Protein AF-A0A6M2DBB7-F1 (afdb_monomer_lite)

Organism: Rhipicephalus microplus (NCBI:txid6941)

Secondary structure (DSSP, 8-state):
-HHHHHHHHHHHHHHHHHHHHHHHHHHHHHHHHHHHTTTS---------TTHHHHHHHHHHHHT-HHHHHHHHHHHHHHHHS-SEEEEEETTEEEEEETTEEEETTEEEE-SHHHHHHHHHIIIIIHHHHHHHHHHHHHHHHHHHHHHT-----

InterPro domains:
  IPR056230 TMEM62, C-terminal domain [PF24394] (12-142)

Sequence (154 aa):
MRILLQGGIRALRILFILIVLACVLPLCWIKAVQTSSWLGPPDLSPSRCLGCGCLTRCLHLLVSVDVLFWPLVALPLYLAIGPWFVGEMVEGHLGACFVWGIVVYGTFLPGGLSYFYGMVFIAMCYVPLVCCLGCTLWRRRQALRAGTANPAVS

pLDDT: mean 77.28, std 13.12, range [41.28, 92.0]

Radius of gyration: 21.12 Å; chains: 1; bounding box: 47×33×69 Å

Structure (mmCIF, N/CA/C/O backbone):
data_AF-A0A6M2DBB7-F1
#
_entry.id   AF-A0A6M2DBB7-F1
#
loop_
_atom_site.group_PDB
_atom_site.id
_atom_site.type_symbol
_atom_site.label_atom_id
_atom_site.label_alt_id
_atom_site.label_comp_id
_atom_site.label_asym_id
_atom_site.label_entity_id
_atom_site.label_seq_id
_atom_site.pdbx_PDB_ins_code
_atom_site.Cartn_x
_atom_site.Cartn_y
_atom_site.Cartn_z
_atom_site.occupancy
_atom_site.B_iso_or_equiv
_atom_site.auth_seq_id
_atom_site.auth_comp_id
_atom_site.auth_asym_id
_atom_site.auth_atom_id
_atom_site.pdbx_PDB_model_num
ATOM 1 N N . MET A 1 1 ? -2.822 11.038 31.986 1.00 58.28 1 MET A N 1
ATOM 2 C CA . MET A 1 1 ? -2.622 9.736 31.301 1.00 58.28 1 MET A CA 1
ATOM 3 C C . MET A 1 1 ? -3.379 9.607 29.967 1.00 58.28 1 MET A C 1
ATOM 5 O O . MET A 1 1 ? -2.751 9.242 28.984 1.00 58.28 1 MET A O 1
ATOM 9 N N . ARG A 1 2 ? -4.674 9.972 29.864 1.00 60.78 2 ARG A N 1
ATOM 10 C CA . ARG A 1 2 ? -5.463 9.871 28.603 1.00 60.78 2 ARG A CA 1
ATOM 11 C C . ARG A 1 2 ? -4.911 10.694 27.419 1.00 60.78 2 ARG A C 1
ATOM 13 O O . ARG A 1 2 ? -4.988 10.244 26.284 1.00 60.78 2 ARG A O 1
ATOM 20 N N . ILE A 1 3 ? -4.302 11.851 27.688 1.00 62.28 3 ILE A N 1
ATOM 21 C CA . ILE A 1 3 ? -3.762 12.765 26.661 1.00 62.28 3 ILE A CA 1
ATOM 22 C C . ILE A 1 3 ? -2.523 12.169 25.965 1.00 62.28 3 ILE A C 1
ATOM 24 O O . ILE A 1 3 ? -2.378 12.290 24.752 1.00 62.28 3 ILE A O 1
ATOM 28 N N . LEU A 1 4 ? -1.671 11.450 26.710 1.00 67.19 4 LEU A N 1
ATOM 29 C CA . LEU A 1 4 ? -0.479 10.795 26.158 1.00 67.19 4 LEU A CA 1
ATOM 30 C C . LEU A 1 4 ? -0.861 9.640 25.218 1.00 67.19 4 LEU A C 1
ATOM 32 O O . LEU A 1 4 ? -0.303 9.500 24.133 1.00 67.19 4 LEU A O 1
ATOM 36 N N . LEU A 1 5 ? -1.868 8.852 25.614 1.00 70.38 5 LEU A N 1
ATOM 37 C CA . LEU A 1 5 ? -2.361 7.721 24.827 1.00 70.38 5 LEU A CA 1
ATOM 38 C C . LEU A 1 5 ? -3.031 8.191 23.526 1.00 70.38 5 LEU A C 1
ATOM 40 O O . LEU A 1 5 ? -2.782 7.642 22.454 1.00 70.38 5 LEU A O 1
ATOM 44 N N . GLN A 1 6 ? -3.842 9.251 23.604 1.00 73.44 6 GLN A N 1
ATOM 45 C CA . GLN A 1 6 ? -4.486 9.849 22.432 1.00 73.44 6 GLN A CA 1
ATOM 46 C C . GLN A 1 6 ? -3.472 10.487 21.472 1.00 73.44 6 GLN A C 1
ATOM 48 O O . GLN A 1 6 ? -3.654 10.393 20.258 1.00 73.44 6 GLN A O 1
ATOM 53 N N . GLY A 1 7 ? -2.398 11.092 21.989 1.00 79.81 7 GLY A N 1
ATOM 54 C CA . GLY A 1 7 ? -1.292 11.601 21.173 1.00 79.81 7 GLY A CA 1
ATOM 55 C C . GLY A 1 7 ? -0.559 10.489 20.417 1.00 79.81 7 GLY A C 1
ATOM 56 O O . GLY A 1 7 ? -0.364 10.598 19.207 1.00 79.81 7 GLY A O 1
ATOM 57 N N . GLY A 1 8 ? -0.236 9.385 21.099 1.00 82.81 8 GLY A N 1
ATOM 58 C CA . GLY A 1 8 ? 0.445 8.238 20.488 1.00 82.81 8 GLY A CA 1
ATOM 59 C C . GLY A 1 8 ? -0.357 7.592 19.355 1.00 82.81 8 GLY A C 1
ATOM 60 O O . GLY A 1 8 ? 0.176 7.351 18.274 1.00 82.81 8 GLY A O 1
ATOM 61 N N . ILE A 1 9 ? -1.663 7.387 19.550 1.00 83.00 9 ILE A N 1
ATOM 62 C CA . ILE A 1 9 ? -2.537 6.805 18.515 1.00 83.00 9 ILE A CA 1
ATOM 63 C C . ILE A 1 9 ? -2.627 7.721 17.285 1.00 83.00 9 ILE A C 1
ATOM 65 O O . ILE A 1 9 ? -2.595 7.240 16.151 1.00 83.00 9 ILE A O 1
ATOM 69 N N . ARG A 1 10 ? -2.700 9.045 17.485 1.00 84.75 10 ARG A N 1
ATOM 70 C CA . ARG A 1 10 ? -2.684 10.016 16.377 1.00 84.75 10 ARG A CA 1
ATOM 71 C C . ARG A 1 10 ? -1.373 9.953 15.597 1.00 84.75 10 ARG A C 1
ATOM 73 O O . ARG A 1 10 ? -1.415 9.937 14.370 1.00 84.75 10 ARG A O 1
ATOM 80 N N . ALA A 1 11 ? -0.239 9.875 16.291 1.00 86.75 11 ALA A N 1
ATOM 81 C CA . ALA A 1 11 ? 1.069 9.759 15.656 1.00 86.75 11 ALA A CA 1
ATOM 82 C C . ALA A 1 11 ? 1.188 8.470 14.826 1.00 86.75 11 ALA A C 1
ATOM 84 O O . ALA A 1 11 ? 1.579 8.538 13.663 1.00 86.75 11 ALA A O 1
ATOM 85 N N . LEU A 1 12 ? 0.773 7.320 15.373 1.00 87.25 12 LEU A N 1
ATOM 86 C CA . LEU A 1 12 ? 0.768 6.037 14.655 1.00 87.25 12 LEU A CA 1
ATOM 87 C C . LEU A 1 12 ? -0.115 6.077 13.404 1.00 87.25 12 LEU A C 1
ATOM 89 O O . LEU A 1 12 ? 0.295 5.605 12.346 1.00 87.25 12 LEU A O 1
ATOM 93 N N . ARG A 1 13 ? -1.302 6.684 13.504 1.00 87.94 13 ARG A N 1
ATOM 94 C CA . ARG A 1 13 ? -2.206 6.859 12.362 1.00 87.94 13 ARG A CA 1
ATOM 95 C C . ARG A 1 13 ? -1.569 7.702 11.260 1.00 87.94 13 ARG A C 1
ATOM 97 O O . ARG A 1 13 ? -1.617 7.313 10.097 1.00 87.94 13 ARG A O 1
ATOM 104 N N . ILE A 1 14 ? -0.991 8.849 11.619 1.00 89.62 14 ILE A N 1
ATOM 105 C CA . ILE A 1 14 ? -0.325 9.736 10.656 1.00 89.62 14 ILE A CA 1
ATOM 106 C C . ILE A 1 14 ? 0.850 9.002 10.009 1.00 89.62 14 ILE A C 1
ATOM 108 O O . ILE A 1 14 ? 0.961 9.002 8.789 1.00 89.62 14 ILE A O 1
ATOM 112 N N . LEU A 1 15 ? 1.679 8.324 10.804 1.00 90.50 15 LEU A N 1
ATOM 113 C CA . LEU A 1 15 ? 2.823 7.565 10.309 1.00 90.50 15 LEU A CA 1
ATOM 114 C C . LEU A 1 15 ? 2.397 6.462 9.333 1.00 90.50 15 LEU A C 1
ATOM 116 O O . LEU A 1 15 ? 2.977 6.346 8.259 1.00 90.50 15 LEU A O 1
ATOM 120 N N . PHE A 1 16 ? 1.352 5.701 9.659 1.00 89.44 16 PHE A N 1
ATOM 121 C CA . PHE A 1 16 ? 0.814 4.673 8.771 1.00 89.44 16 PHE A CA 1
ATOM 122 C C . PHE A 1 16 ? 0.322 5.261 7.440 1.00 89.44 16 PHE A C 1
ATOM 124 O O . PHE A 1 16 ? 0.674 4.750 6.378 1.00 89.44 16 PHE A O 1
ATOM 131 N N . ILE A 1 17 ? -0.430 6.368 7.479 1.00 90.19 17 ILE A N 1
ATOM 132 C CA . ILE A 1 17 ? -0.895 7.057 6.264 1.00 90.19 17 ILE A CA 1
ATOM 133 C C . ILE A 1 17 ? 0.296 7.552 5.438 1.00 90.19 17 ILE A C 1
ATOM 135 O O . ILE A 1 17 ? 0.318 7.353 4.226 1.00 90.19 17 ILE A O 1
ATOM 139 N N . LEU A 1 18 ? 1.300 8.155 6.078 1.00 92.00 18 LEU A N 1
ATOM 140 C CA . LEU A 1 18 ? 2.511 8.613 5.400 1.00 92.00 18 LEU A CA 1
ATOM 141 C C . LEU A 1 18 ? 3.271 7.456 4.750 1.00 92.00 18 LEU A C 1
ATOM 143 O O . LEU A 1 18 ? 3.729 7.615 3.626 1.00 92.00 18 LEU A O 1
ATOM 147 N N . ILE A 1 19 ? 3.367 6.294 5.403 1.00 90.62 19 ILE A N 1
ATOM 148 C CA . ILE A 1 19 ? 3.995 5.095 4.828 1.00 90.62 19 ILE A CA 1
ATOM 149 C C . ILE A 1 19 ? 3.208 4.609 3.606 1.00 90.62 19 ILE A C 1
ATOM 151 O O . ILE A 1 19 ? 3.804 4.367 2.558 1.00 90.62 19 ILE A O 1
ATOM 155 N N . VAL A 1 20 ? 1.880 4.499 3.706 1.00 90.44 20 VAL A N 1
ATOM 156 C CA . VAL A 1 20 ? 1.023 4.084 2.581 1.00 90.44 20 VAL A CA 1
ATOM 157 C C . VAL A 1 20 ? 1.162 5.056 1.407 1.00 90.44 20 VAL A C 1
ATOM 159 O O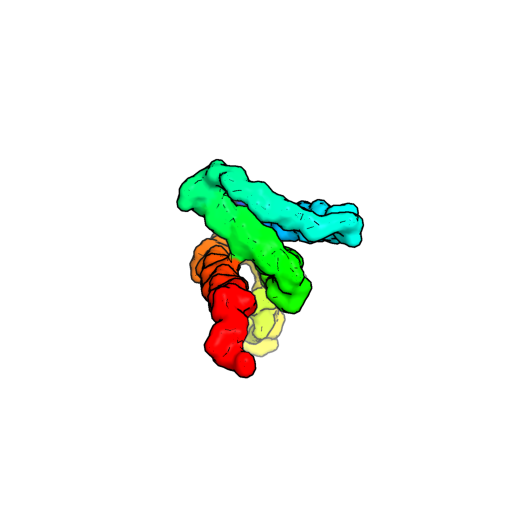 . VAL A 1 20 ? 1.380 4.622 0.276 1.00 90.44 20 VAL A O 1
ATOM 162 N N . LEU A 1 21 ? 1.117 6.365 1.665 1.00 91.12 21 LEU A N 1
ATOM 163 C CA . LEU A 1 21 ? 1.309 7.391 0.639 1.00 91.12 21 LEU A CA 1
ATOM 164 C C . LEU A 1 21 ? 2.717 7.343 0.044 1.00 91.12 21 LEU A C 1
ATOM 166 O O . LEU A 1 21 ? 2.855 7.377 -1.174 1.00 91.12 21 LEU A O 1
ATOM 170 N N . ALA A 1 22 ? 3.755 7.202 0.866 1.00 89.38 22 ALA A N 1
ATOM 171 C CA . ALA A 1 22 ? 5.129 7.049 0.400 1.00 89.38 22 ALA A CA 1
ATOM 172 C C . ALA A 1 22 ? 5.330 5.774 -0.435 1.00 89.38 22 ALA A C 1
ATOM 174 O O . ALA A 1 22 ? 6.214 5.757 -1.284 1.00 89.38 22 ALA A O 1
ATOM 175 N N . CYS A 1 23 ? 4.515 4.730 -0.248 1.00 85.94 23 CYS A N 1
ATOM 176 C CA . CYS A 1 23 ? 4.521 3.557 -1.122 1.00 85.94 23 CYS A CA 1
ATOM 177 C C . CYS A 1 23 ? 3.772 3.820 -2.435 1.00 85.94 23 CYS A C 1
ATOM 179 O O . CYS A 1 23 ? 4.276 3.486 -3.500 1.00 85.94 23 CYS A O 1
ATOM 181 N N . VAL A 1 24 ? 2.579 4.416 -2.380 1.00 88.31 24 VAL A N 1
ATOM 182 C CA . VAL A 1 24 ? 1.686 4.544 -3.545 1.00 88.31 24 VAL A CA 1
ATOM 183 C C . VAL A 1 24 ? 2.072 5.714 -4.457 1.00 88.31 24 VAL A C 1
ATOM 185 O O . VAL A 1 24 ? 2.136 5.547 -5.674 1.00 88.31 24 VAL A O 1
ATOM 188 N N . LEU A 1 25 ? 2.371 6.889 -3.894 1.00 88.62 25 LEU A N 1
ATOM 189 C CA . LEU A 1 25 ? 2.681 8.107 -4.651 1.00 88.62 25 LEU A CA 1
ATOM 190 C C . LEU A 1 25 ? 3.839 7.952 -5.645 1.00 88.62 25 LEU A C 1
ATOM 192 O O . LEU A 1 25 ? 3.639 8.337 -6.796 1.00 88.62 25 LEU A O 1
ATOM 196 N N . PRO A 1 26 ? 5.019 7.396 -5.295 1.00 83.75 26 PRO A N 1
ATOM 197 C CA . PRO A 1 26 ? 6.096 7.250 -6.272 1.00 83.75 26 PRO A CA 1
ATOM 198 C C . PRO A 1 26 ? 5.721 6.280 -7.395 1.00 83.75 26 PRO A C 1
ATOM 200 O O . PRO A 1 26 ? 6.076 6.524 -8.546 1.00 83.75 26 PRO A O 1
ATOM 203 N N . LEU A 1 27 ? 4.960 5.220 -7.098 1.00 83.69 27 LEU A N 1
ATOM 204 C CA . LEU A 1 27 ? 4.462 4.293 -8.114 1.00 83.69 27 LEU A CA 1
ATOM 205 C C . LEU A 1 27 ? 3.493 4.983 -9.081 1.00 83.69 27 LEU A C 1
ATOM 207 O O . LEU A 1 27 ? 3.644 4.861 -10.298 1.00 83.69 27 LEU A O 1
ATOM 211 N N . CYS A 1 28 ? 2.524 5.732 -8.553 1.00 84.69 28 CYS A N 1
ATOM 212 C CA . CYS A 1 28 ? 1.568 6.490 -9.356 1.00 8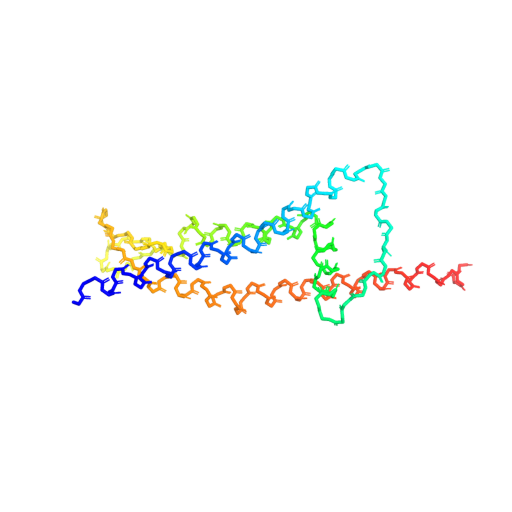4.69 28 CYS A CA 1
ATOM 213 C C . CYS A 1 28 ? 2.248 7.601 -10.162 1.00 84.69 28 CYS A C 1
ATOM 215 O O . CYS A 1 28 ? 1.924 7.776 -11.334 1.00 84.69 28 CYS A O 1
ATOM 217 N N . TRP A 1 29 ? 3.209 8.315 -9.568 1.00 84.81 29 TRP A N 1
ATOM 218 C CA . TRP A 1 29 ? 3.966 9.374 -10.234 1.00 84.81 29 TRP A CA 1
ATOM 219 C C . TRP A 1 29 ? 4.757 8.831 -11.423 1.00 84.81 29 TRP A C 1
ATOM 221 O O . TRP A 1 29 ? 4.621 9.340 -12.532 1.00 84.81 29 TRP A O 1
ATOM 231 N N . ILE A 1 30 ? 5.525 7.753 -11.225 1.00 79.81 30 ILE A N 1
ATOM 232 C CA . ILE A 1 30 ? 6.290 7.119 -12.309 1.00 79.81 30 ILE A CA 1
ATOM 233 C C . ILE A 1 30 ? 5.342 6.628 -13.408 1.00 79.81 30 ILE A C 1
ATOM 235 O O . ILE A 1 30 ? 5.626 6.837 -14.585 1.00 79.81 30 ILE A O 1
ATOM 239 N N . LYS A 1 31 ? 4.191 6.041 -13.054 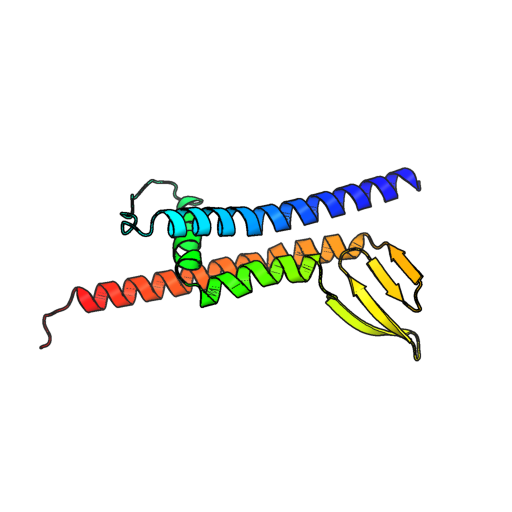1.00 82.38 31 LYS A N 1
ATOM 240 C CA . LYS A 1 31 ? 3.206 5.591 -14.048 1.00 82.38 31 LYS A CA 1
ATOM 241 C C . LYS A 1 31 ? 2.584 6.747 -14.824 1.00 82.38 31 LYS A C 1
ATOM 243 O O . LYS A 1 31 ? 2.391 6.620 -16.031 1.00 82.38 31 LYS A O 1
ATOM 248 N N . ALA A 1 32 ? 2.286 7.859 -14.156 1.00 81.62 32 ALA A N 1
ATOM 249 C CA . ALA A 1 32 ? 1.762 9.061 -14.792 1.00 81.62 32 ALA A CA 1
ATOM 250 C C . ALA A 1 32 ? 2.784 9.659 -15.769 1.00 81.62 32 ALA A C 1
ATOM 252 O O . ALA A 1 32 ? 2.423 9.956 -16.903 1.00 81.62 32 ALA A O 1
ATOM 253 N N . VAL A 1 33 ? 4.059 9.745 -15.369 1.00 78.69 33 VAL A N 1
ATOM 254 C CA . VAL A 1 33 ? 5.160 10.206 -16.235 1.00 78.69 33 VAL A CA 1
ATOM 255 C C . VAL A 1 33 ? 5.401 9.246 -17.405 1.00 78.69 33 VAL A C 1
ATOM 257 O O . VAL A 1 33 ? 5.612 9.680 -18.532 1.00 78.69 33 VAL A O 1
ATOM 260 N N . GLN A 1 34 ? 5.336 7.933 -17.181 1.00 72.06 34 GLN A N 1
ATOM 261 C CA . GLN A 1 34 ? 5.481 6.947 -18.254 1.00 72.06 34 GLN A CA 1
ATOM 262 C C . GLN A 1 34 ? 4.288 6.984 -19.221 1.00 72.06 34 GLN A C 1
ATOM 264 O O . GLN A 1 34 ? 4.476 6.867 -20.428 1.00 72.06 34 GLN A O 1
ATOM 269 N N . THR A 1 35 ? 3.075 7.183 -18.696 1.00 72.69 35 THR A N 1
ATOM 270 C CA . THR A 1 35 ? 1.844 7.365 -19.480 1.00 72.69 35 THR A CA 1
ATOM 271 C C . THR A 1 35 ? 1.905 8.638 -20.319 1.00 72.69 35 THR A C 1
ATOM 273 O O . THR A 1 35 ? 1.549 8.604 -21.490 1.00 72.69 35 THR A O 1
ATOM 276 N N . SER A 1 36 ? 2.392 9.752 -19.768 1.00 68.31 36 SER A N 1
ATOM 277 C CA . SER A 1 36 ? 2.549 11.000 -20.525 1.00 68.31 36 SER A CA 1
ATOM 278 C C . SER A 1 36 ? 3.704 10.942 -21.531 1.00 68.31 36 SER A C 1
ATOM 280 O O . SER A 1 36 ? 3.640 11.594 -22.569 1.00 68.31 36 SER A O 1
ATOM 282 N N . SER A 1 37 ? 4.720 10.113 -21.277 1.00 63.41 37 SER A N 1
ATOM 283 C CA . SER A 1 37 ? 5.837 9.856 -22.194 1.00 63.41 37 SER A CA 1
ATOM 284 C C . SER A 1 37 ? 5.525 8.826 -23.294 1.00 63.41 37 SER A C 1
ATOM 286 O O . SER A 1 37 ? 6.441 8.398 -23.995 1.00 63.41 37 SER A O 1
ATOM 288 N N . TRP A 1 38 ? 4.261 8.445 -23.515 1.00 51.12 38 TRP A N 1
ATOM 289 C CA . TRP A 1 38 ? 3.834 7.522 -24.584 1.00 51.12 38 TRP A CA 1
ATOM 290 C C . TRP A 1 38 ? 4.132 7.971 -26.035 1.00 51.12 38 TRP A C 1
ATOM 292 O O . TRP A 1 38 ? 3.730 7.281 -26.969 1.00 51.12 38 TRP A O 1
ATOM 302 N N . LEU A 1 39 ? 4.874 9.067 -26.254 1.00 49.81 39 LEU A N 1
ATOM 303 C CA . LEU A 1 39 ? 5.483 9.403 -27.552 1.00 49.81 39 LEU A CA 1
ATOM 304 C C . LEU A 1 39 ? 6.959 8.991 -27.707 1.00 49.81 39 LEU A C 1
ATOM 306 O O . LEU A 1 39 ? 7.545 9.245 -28.757 1.00 49.81 39 LEU A O 1
ATOM 310 N N . GLY A 1 40 ? 7.578 8.331 -26.729 1.00 45.69 40 GLY A N 1
ATOM 311 C CA . GLY A 1 40 ? 8.931 7.815 -26.922 1.00 45.69 40 GLY A CA 1
ATOM 312 C C . GLY A 1 40 ? 9.360 6.814 -25.854 1.00 45.69 40 GLY A C 1
ATOM 313 O O . GLY A 1 40 ? 9.033 6.998 -24.679 1.00 45.69 40 GLY A O 1
ATOM 314 N N . PRO A 1 41 ? 10.098 5.751 -26.225 1.00 50.44 41 PRO A N 1
ATOM 315 C CA . PRO A 1 41 ? 10.715 4.876 -25.242 1.00 50.44 41 PRO A CA 1
ATOM 316 C C . PRO A 1 41 ? 11.636 5.731 -24.361 1.00 50.44 41 PRO A C 1
ATOM 318 O O . PRO A 1 41 ? 12.479 6.446 -24.900 1.00 50.44 41 PRO A O 1
ATOM 321 N N . PRO A 1 42 ? 11.502 5.701 -23.024 1.00 53.16 42 PRO A N 1
ATOM 322 C CA . PRO A 1 42 ? 12.441 6.406 -22.175 1.00 53.16 42 PRO A CA 1
ATOM 323 C C . PRO A 1 42 ? 13.796 5.718 -22.324 1.00 53.16 42 PRO A C 1
ATOM 325 O O . PRO A 1 42 ? 13.994 4.588 -21.859 1.00 53.16 42 PRO A O 1
ATOM 328 N N . ASP A 1 43 ? 14.709 6.396 -23.016 1.00 48.12 43 ASP A N 1
ATOM 329 C CA . ASP A 1 43 ? 16.119 6.052 -23.043 1.00 48.12 43 ASP A CA 1
ATOM 330 C C . ASP A 1 43 ? 16.575 5.821 -21.606 1.00 48.12 43 ASP A C 1
ATOM 332 O O . ASP A 1 43 ? 16.420 6.673 -20.725 1.00 48.12 43 ASP A O 1
ATOM 336 N N . LEU A 1 44 ? 17.089 4.615 -21.357 1.00 53.62 44 LEU A N 1
ATOM 337 C CA . LEU A 1 44 ? 17.652 4.222 -20.074 1.00 53.62 44 LEU A CA 1
ATOM 338 C C . LEU A 1 44 ? 18.887 5.092 -19.800 1.00 53.62 44 LEU A C 1
ATOM 340 O O . LEU A 1 44 ? 20.016 4.667 -20.035 1.00 53.62 44 LEU A O 1
ATOM 344 N N . SER A 1 45 ? 18.685 6.296 -19.270 1.00 44.25 45 SER A N 1
ATOM 345 C CA . SER A 1 45 ? 19.782 7.119 -18.783 1.00 44.25 45 SER A CA 1
ATOM 346 C C . SER A 1 45 ? 20.409 6.431 -17.561 1.00 44.25 45 SER A C 1
ATOM 348 O O . SER A 1 45 ? 19.715 6.145 -16.575 1.00 44.25 45 SER A O 1
ATOM 350 N N . PRO A 1 46 ? 21.714 6.103 -17.600 1.00 46.62 46 PRO A N 1
ATOM 351 C CA . PRO A 1 46 ? 22.406 5.380 -16.547 1.00 46.62 46 PRO A CA 1
ATOM 352 C C . PRO A 1 46 ? 22.823 6.358 -15.442 1.00 46.62 46 PRO A C 1
ATOM 354 O O . PRO A 1 46 ? 24.002 6.480 -15.119 1.00 46.62 46 PRO A O 1
ATOM 357 N N . SER A 1 47 ? 21.872 7.079 -14.853 1.00 41.28 47 SER A N 1
ATOM 358 C CA . SER A 1 47 ? 22.195 8.013 -13.775 1.00 41.28 47 SER A CA 1
ATOM 359 C C . SER A 1 47 ? 22.329 7.278 -12.442 1.00 41.28 47 SER A C 1
ATOM 361 O O . SER A 1 47 ? 21.465 6.521 -11.997 1.00 41.28 47 SER A O 1
ATOM 363 N N . ARG A 1 48 ? 23.524 7.453 -11.882 1.00 49.12 48 ARG A N 1
ATOM 364 C CA . ARG A 1 48 ? 24.165 6.727 -10.786 1.00 49.12 48 ARG A CA 1
ATOM 365 C C . ARG A 1 48 ? 23.489 6.982 -9.439 1.00 49.12 48 ARG A C 1
ATOM 367 O O . ARG A 1 48 ? 23.348 8.129 -9.042 1.00 49.12 48 ARG A O 1
ATOM 374 N N . CYS A 1 49 ? 23.215 5.907 -8.695 1.00 41.91 49 CYS A N 1
ATOM 375 C CA . CYS A 1 49 ? 23.439 5.833 -7.245 1.00 41.91 49 CYS A CA 1
ATOM 376 C C . CYS A 1 49 ? 23.364 4.360 -6.798 1.00 41.91 49 CYS A C 1
ATOM 378 O O . CYS A 1 49 ? 22.370 3.686 -7.067 1.00 41.91 49 CYS A O 1
ATOM 380 N N . LEU A 1 50 ? 24.417 3.845 -6.155 1.00 47.00 50 LEU A N 1
ATOM 381 C CA . LEU A 1 50 ? 24.695 2.402 -6.011 1.00 47.00 50 LEU A CA 1
ATOM 382 C C . LEU A 1 50 ? 23.701 1.618 -5.118 1.00 47.00 50 LEU A C 1
ATOM 384 O O . LEU A 1 50 ? 23.705 0.395 -5.153 1.00 47.00 50 LEU A O 1
ATOM 388 N N . GLY A 1 51 ? 22.821 2.298 -4.371 1.00 49.59 51 GLY A N 1
ATOM 389 C CA . GLY A 1 51 ? 21.743 1.674 -3.580 1.00 49.59 51 GLY A CA 1
ATOM 390 C C . GLY A 1 51 ? 20.333 2.120 -3.991 1.00 49.59 51 GLY A C 1
ATOM 391 O O . GLY A 1 51 ? 19.476 1.296 -4.301 1.00 49.59 51 GLY A O 1
ATOM 392 N N . CYS A 1 52 ? 20.097 3.435 -4.078 1.00 51.16 52 CYS A N 1
ATOM 393 C CA . CYS A 1 52 ? 18.782 4.005 -4.409 1.00 51.16 52 CYS A CA 1
ATOM 394 C C . CYS A 1 52 ? 18.422 3.884 -5.908 1.00 51.16 52 CYS A C 1
ATOM 396 O O . CYS A 1 52 ? 17.249 3.768 -6.268 1.00 51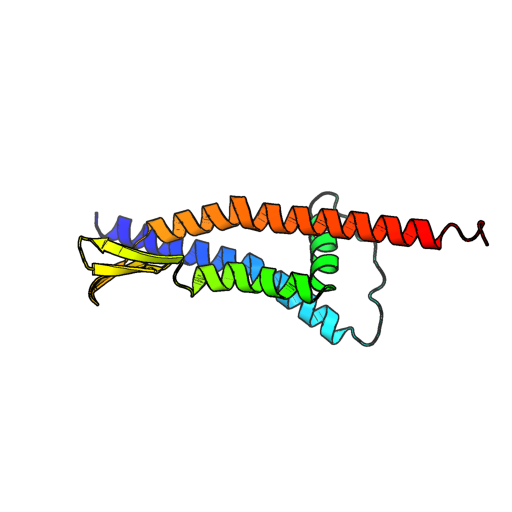.16 52 CYS A O 1
ATOM 398 N N . GLY A 1 53 ? 19.432 3.828 -6.788 1.00 56.34 53 GLY A N 1
ATOM 399 C CA . GLY A 1 53 ? 19.260 3.674 -8.237 1.00 56.34 53 GLY A CA 1
ATOM 400 C C . GLY A 1 53 ? 18.767 2.285 -8.654 1.00 56.34 53 GLY A C 1
ATOM 401 O O . GLY A 1 53 ? 18.104 2.140 -9.679 1.00 56.34 53 GLY A O 1
ATOM 402 N N . CYS A 1 54 ? 19.059 1.254 -7.853 1.00 63.47 54 CYS A N 1
ATOM 403 C CA . CYS A 1 54 ? 18.561 -0.099 -8.099 1.00 63.47 54 CYS A CA 1
ATOM 404 C C . CYS A 1 54 ? 17.054 -0.176 -7.829 1.00 63.47 54 CYS A C 1
ATOM 406 O O . CYS A 1 54 ? 16.302 -0.644 -8.678 1.00 63.47 54 CYS A O 1
ATOM 408 N N . LEU A 1 55 ? 16.605 0.375 -6.697 1.00 64.38 55 LEU A N 1
ATOM 409 C CA . LEU A 1 55 ? 15.190 0.446 -6.331 1.00 64.38 55 LEU A CA 1
ATOM 410 C C . LEU A 1 55 ? 14.382 1.254 -7.343 1.00 64.38 55 LEU A C 1
ATOM 412 O O . LEU A 1 55 ? 13.382 0.755 -7.841 1.00 64.38 55 LEU A O 1
ATOM 416 N N . THR A 1 56 ? 14.832 2.450 -7.720 1.00 67.81 56 THR A N 1
ATOM 417 C CA . THR A 1 56 ? 14.134 3.262 -8.738 1.00 67.81 56 THR A CA 1
ATOM 418 C C . THR A 1 56 ? 14.073 2.566 -10.094 1.00 67.81 56 THR A C 1
ATOM 420 O O . THR A 1 56 ? 13.028 2.588 -10.742 1.00 67.81 56 THR A O 1
ATOM 423 N N . ARG A 1 57 ? 15.139 1.875 -10.514 1.00 67.88 57 ARG A N 1
ATOM 424 C CA . ARG A 1 57 ? 15.134 1.092 -11.758 1.00 67.88 57 ARG A CA 1
ATOM 425 C C . ARG A 1 57 ? 14.200 -0.116 -11.674 1.00 67.88 57 ARG A C 1
ATOM 427 O O . ARG A 1 57 ? 13.450 -0.360 -12.616 1.00 67.88 57 ARG A O 1
ATOM 434 N N . CYS A 1 58 ? 14.212 -0.843 -10.559 1.00 70.38 58 CYS A N 1
ATOM 435 C CA . CYS A 1 58 ? 13.285 -1.942 -10.298 1.00 70.38 58 CYS A CA 1
ATOM 436 C C . CYS A 1 58 ? 11.837 -1.450 -10.309 1.00 70.38 58 CYS A C 1
ATOM 438 O O . CYS A 1 58 ? 11.021 -2.036 -11.010 1.00 70.38 58 CYS A O 1
ATOM 440 N N . LEU A 1 59 ? 11.538 -0.346 -9.621 1.00 73.75 59 LEU A N 1
ATOM 441 C CA . LEU A 1 59 ? 10.216 0.280 -9.591 1.00 73.75 59 LEU A CA 1
ATOM 442 C C . LEU A 1 59 ? 9.763 0.713 -10.986 1.00 73.75 59 LEU A C 1
ATOM 444 O O . LEU A 1 59 ? 8.633 0.434 -11.367 1.00 73.75 59 LEU A O 1
ATOM 448 N N . HIS A 1 60 ? 10.646 1.313 -11.783 1.00 76.19 60 HIS A N 1
ATOM 449 C CA . HIS A 1 60 ? 10.324 1.707 -13.154 1.00 76.19 60 HIS A CA 1
ATOM 450 C C . HIS A 1 60 ? 10.055 0.496 -14.065 1.00 76.19 60 HIS A C 1
ATOM 452 O O . HIS A 1 60 ? 9.179 0.546 -14.927 1.00 76.19 60 HIS A O 1
ATOM 458 N N . LEU A 1 61 ? 10.780 -0.616 -13.890 1.00 73.94 61 LEU A N 1
ATOM 459 C CA . LEU A 1 61 ? 10.448 -1.869 -14.580 1.00 73.94 61 LEU A CA 1
ATOM 460 C C . LEU A 1 61 ? 9.097 -2.428 -14.124 1.00 73.94 61 LEU A C 1
ATOM 462 O O . LEU A 1 61 ? 8.341 -2.935 -14.947 1.00 73.94 61 LEU A O 1
ATOM 466 N N . LEU A 1 62 ? 8.820 -2.352 -12.826 1.00 79.94 62 LEU A N 1
ATOM 467 C CA . LEU A 1 62 ? 7.621 -2.900 -12.203 1.00 79.94 62 LEU A CA 1
ATOM 468 C C . LEU A 1 62 ? 6.366 -2.136 -12.646 1.00 79.94 62 LEU A C 1
ATOM 470 O O . LEU A 1 62 ? 5.365 -2.754 -12.991 1.00 79.94 62 LEU A O 1
ATOM 474 N N . VAL A 1 63 ? 6.456 -0.804 -12.722 1.00 81.00 63 VAL A N 1
ATOM 475 C CA . VAL A 1 63 ? 5.405 0.088 -13.242 1.00 81.00 63 VAL A CA 1
ATOM 476 C C . VAL A 1 63 ? 5.114 -0.172 -14.719 1.00 81.00 63 VAL A C 1
ATOM 478 O O . VAL A 1 63 ? 3.961 -0.087 -15.131 1.00 81.00 63 VAL A O 1
ATOM 481 N N . SER A 1 64 ? 6.128 -0.548 -15.502 1.00 78.62 64 SER A N 1
ATOM 482 C CA . SER A 1 64 ? 5.947 -0.879 -16.917 1.00 78.62 64 SER A CA 1
ATOM 483 C C . SER A 1 64 ? 5.125 -2.153 -17.151 1.00 78.62 64 SER A C 1
ATOM 485 O O . SER A 1 64 ? 4.745 -2.407 -18.292 1.00 78.62 64 SER A O 1
ATOM 487 N N . VAL A 1 65 ? 4.890 -2.975 -16.122 1.00 81.56 65 VAL A N 1
ATOM 488 C CA . VAL A 1 65 ? 4.083 -4.196 -16.217 1.00 81.56 65 VAL A CA 1
ATOM 489 C C . VAL A 1 65 ? 2.781 -3.993 -15.447 1.00 81.56 65 VAL A C 1
ATOM 491 O O . VAL A 1 65 ? 2.718 -4.199 -14.234 1.00 81.56 65 VAL A O 1
ATOM 494 N N . ASP A 1 66 ? 1.714 -3.630 -16.161 1.00 81.62 66 ASP A N 1
ATOM 495 C CA . ASP A 1 66 ? 0.419 -3.271 -15.565 1.00 81.62 66 ASP A CA 1
ATOM 496 C C . ASP A 1 66 ? -0.164 -4.351 -14.643 1.00 81.62 66 ASP A C 1
ATOM 498 O O . ASP A 1 66 ? -0.756 -4.035 -13.610 1.00 81.62 66 ASP A O 1
ATOM 502 N N . VAL A 1 67 ? 0.061 -5.625 -14.980 1.00 83.44 67 VAL A N 1
ATOM 503 C CA . VAL A 1 67 ? -0.405 -6.783 -14.200 1.00 83.44 67 VAL A CA 1
ATOM 504 C C . VAL A 1 67 ? 0.235 -6.838 -12.810 1.00 83.44 67 VAL A C 1
ATOM 506 O O . VAL A 1 67 ? -0.415 -7.273 -11.865 1.00 83.44 67 VAL A O 1
ATOM 509 N N . LEU A 1 68 ? 1.487 -6.391 -12.658 1.00 84.44 68 LEU A N 1
ATOM 510 C CA . LEU A 1 68 ? 2.159 -6.336 -11.355 1.00 84.44 68 LEU A CA 1
ATOM 511 C C . LEU A 1 68 ? 1.876 -5.017 -10.632 1.00 84.44 68 LEU A C 1
ATOM 513 O O . LEU A 1 68 ? 1.827 -4.996 -9.406 1.00 84.44 68 LEU A O 1
ATOM 517 N N . PHE A 1 69 ? 1.661 -3.931 -11.373 1.00 85.75 69 PHE A N 1
ATOM 518 C CA . PHE A 1 69 ? 1.385 -2.613 -10.811 1.00 85.75 69 PHE A CA 1
ATOM 519 C C . PHE A 1 69 ? 0.088 -2.574 -9.988 1.00 85.75 69 PHE A C 1
ATOM 521 O O . PHE A 1 69 ? 0.090 -2.094 -8.853 1.00 85.75 69 PHE A O 1
ATOM 528 N N . TRP A 1 70 ? -1.016 -3.087 -10.540 1.00 87.38 70 TRP A N 1
ATOM 529 C CA . TRP A 1 70 ? -2.326 -3.052 -9.881 1.00 87.38 70 TRP A CA 1
ATOM 530 C C . TRP A 1 70 ? -2.357 -3.722 -8.500 1.00 87.38 70 TRP A C 1
ATOM 532 O O . TRP A 1 70 ? -2.785 -3.056 -7.557 1.00 87.38 70 TRP A O 1
ATOM 542 N N . PRO A 1 71 ? -1.884 -4.972 -8.316 1.00 88.88 71 PRO A N 1
ATOM 543 C CA . PRO A 1 71 ? -1.857 -5.594 -6.994 1.00 88.88 71 PRO A CA 1
ATOM 544 C C . PRO A 1 71 ? -0.910 -4.872 -6.028 1.00 88.88 71 PRO A C 1
ATOM 546 O O . PRO A 1 71 ? -1.210 -4.791 -4.840 1.00 88.88 71 PRO A O 1
ATOM 549 N N . LEU A 1 72 ? 0.193 -4.292 -6.518 1.00 88.75 72 LEU A N 1
ATOM 550 C CA . LEU A 1 72 ? 1.134 -3.550 -5.675 1.00 88.75 72 LEU A CA 1
ATOM 551 C C . LEU A 1 72 ? 0.529 -2.270 -5.094 1.00 88.75 72 LEU A C 1
ATOM 553 O O . LEU A 1 72 ? 0.828 -1.923 -3.960 1.00 88.75 72 LEU A O 1
ATOM 557 N N . VAL A 1 73 ? -0.322 -1.576 -5.852 1.00 90.00 73 VAL A N 1
ATOM 558 C CA . VAL A 1 73 ? -1.043 -0.388 -5.365 1.00 90.00 73 VAL A CA 1
ATOM 559 C C . VAL A 1 73 ? -2.275 -0.787 -4.554 1.00 90.00 73 VAL A C 1
ATOM 561 O O . VAL A 1 73 ? -2.563 -0.178 -3.523 1.00 90.00 73 VAL A O 1
ATOM 564 N N . ALA A 1 74 ? -2.985 -1.831 -4.985 1.00 90.56 74 ALA A N 1
ATOM 565 C CA . ALA A 1 74 ? -4.184 -2.305 -4.310 1.00 90.56 74 ALA A CA 1
ATOM 566 C C . ALA A 1 74 ? -3.886 -2.843 -2.905 1.00 90.56 74 ALA A C 1
ATOM 568 O O . ALA A 1 74 ? -4.687 -2.610 -2.010 1.00 90.56 74 ALA A O 1
ATOM 569 N N . LEU A 1 75 ? -2.747 -3.505 -2.672 1.00 90.19 75 LEU A N 1
ATOM 570 C CA . LEU A 1 75 ? -2.405 -4.082 -1.365 1.00 90.19 75 LEU A CA 1
ATOM 571 C C . LEU A 1 75 ? -2.310 -3.041 -0.223 1.00 90.19 75 LEU A C 1
ATOM 573 O O . LEU A 1 75 ? -3.033 -3.186 0.764 1.00 90.19 75 LEU A O 1
ATOM 577 N N . PRO A 1 76 ? -1.479 -1.980 -0.303 1.00 90.19 76 PRO A N 1
ATOM 578 C CA . PRO A 1 76 ? -1.411 -0.962 0.745 1.00 90.19 76 PRO A CA 1
ATOM 579 C C . PRO A 1 76 ? -2.713 -0.157 0.861 1.00 90.19 76 PRO A C 1
ATOM 581 O O . PRO A 1 76 ? -3.072 0.262 1.961 1.00 90.19 76 PRO A O 1
ATOM 584 N N . LEU A 1 77 ? -3.456 0.018 -0.238 1.00 89.94 77 LEU A N 1
ATOM 585 C CA . LEU A 1 77 ? -4.759 0.686 -0.217 1.00 89.94 77 LEU A CA 1
ATOM 586 C C . LEU A 1 77 ? -5.830 -0.175 0.473 1.00 89.94 77 LEU A C 1
ATOM 588 O O . LEU A 1 77 ? -6.609 0.328 1.281 1.00 89.94 77 LEU A O 1
ATOM 592 N N . TYR A 1 78 ? -5.820 -1.484 0.221 1.00 90.12 78 TYR A N 1
ATOM 593 C CA . TYR A 1 78 ? -6.667 -2.462 0.895 1.00 90.12 78 TYR A CA 1
ATOM 594 C C . TYR A 1 78 ? -6.351 -2.524 2.387 1.00 90.12 78 TYR A C 1
ATOM 596 O O . TYR A 1 78 ? -7.263 -2.527 3.201 1.00 90.12 78 TYR A O 1
ATOM 604 N N . LEU A 1 79 ? -5.078 -2.481 2.781 1.00 88.31 79 LEU A N 1
ATOM 605 C CA . LEU A 1 79 ? -4.725 -2.393 4.200 1.00 88.31 79 LEU A CA 1
ATOM 606 C C . LEU A 1 79 ? -5.231 -1.099 4.850 1.00 88.31 79 LEU A C 1
ATOM 608 O O . LEU A 1 79 ? -5.537 -1.090 6.040 1.00 88.31 79 LEU A O 1
ATOM 612 N N . ALA A 1 80 ? -5.330 -0.007 4.095 1.00 87.06 80 ALA A N 1
ATOM 613 C CA . ALA A 1 80 ? -5.804 1.266 4.619 1.00 87.06 80 ALA A CA 1
ATOM 614 C C . ALA A 1 80 ? -7.335 1.369 4.724 1.00 87.06 80 ALA A C 1
ATOM 616 O O . ALA A 1 80 ? -7.808 2.077 5.611 1.00 87.06 80 ALA A O 1
ATOM 617 N N . ILE A 1 81 ? -8.091 0.705 3.838 1.00 86.38 81 ILE A N 1
ATOM 618 C CA . ILE A 1 81 ? -9.552 0.886 3.673 1.00 86.38 81 ILE A CA 1
ATOM 619 C C . ILE A 1 81 ? -10.346 -0.406 3.936 1.00 86.38 81 ILE A C 1
ATOM 621 O O . ILE A 1 81 ? -11.515 -0.360 4.301 1.00 86.38 81 ILE A O 1
ATOM 625 N N . GLY A 1 82 ? -9.751 -1.571 3.720 1.00 84.75 82 GLY A N 1
ATOM 626 C CA . GLY A 1 82 ? -10.430 -2.860 3.779 1.00 84.75 82 GLY A CA 1
ATOM 627 C C . GLY A 1 82 ? -10.520 -3.447 5.192 1.00 84.75 82 GLY A C 1
ATOM 628 O O . GLY A 1 82 ? -9.731 -3.091 6.074 1.00 84.75 82 GLY A O 1
ATOM 629 N N . PRO A 1 83 ? -11.459 -4.382 5.417 1.00 85.44 83 PRO A N 1
ATOM 630 C CA . PRO A 1 83 ? -11.465 -5.221 6.605 1.00 85.44 83 PRO A CA 1
ATOM 631 C C . PRO A 1 83 ? -10.310 -6.224 6.521 1.00 85.44 83 PRO A C 1
ATOM 633 O O . PRO A 1 83 ? -10.149 -6.947 5.540 1.00 85.44 83 PRO A O 1
ATOM 636 N N . TRP A 1 84 ? -9.483 -6.279 7.554 1.00 85.69 84 TRP A N 1
ATOM 637 C CA . TRP A 1 84 ? -8.345 -7.199 7.595 1.00 85.69 84 TRP A CA 1
ATOM 638 C C . TRP A 1 84 ? -8.778 -8.602 7.980 1.00 85.69 84 TRP A C 1
ATOM 640 O O . TRP A 1 84 ? -8.221 -9.586 7.505 1.00 85.69 84 TRP A O 1
ATOM 650 N N . PHE A 1 85 ? -9.772 -8.679 8.856 1.00 82.31 85 PHE A N 1
ATOM 651 C CA . PHE A 1 85 ? -10.325 -9.925 9.343 1.00 82.31 85 PHE A CA 1
ATOM 652 C C . PHE A 1 85 ? -11.795 -9.711 9.680 1.00 82.31 85 PHE A C 1
ATOM 654 O O . PHE A 1 85 ? -12.140 -8.727 10.336 1.00 82.31 85 PHE A O 1
ATOM 661 N N . VAL A 1 86 ? -12.646 -10.629 9.234 1.00 85.75 86 VAL A N 1
ATOM 662 C CA . VAL A 1 86 ? -14.061 -10.690 9.603 1.00 85.75 86 VAL A CA 1
ATOM 663 C C . VAL A 1 86 ? -14.291 -12.064 10.213 1.00 85.75 86 VAL A C 1
ATOM 665 O O . VAL A 1 86 ? -13.946 -13.068 9.592 1.00 85.75 86 VAL A O 1
ATOM 668 N N . GLY A 1 87 ? -14.834 -12.116 11.425 1.00 82.56 87 GLY A N 1
ATOM 669 C CA . GLY A 1 87 ? -15.054 -13.381 12.124 1.00 82.56 87 GLY A CA 1
ATOM 670 C C . GLY A 1 87 ? -15.808 -13.209 13.434 1.00 82.56 87 GLY A C 1
ATOM 671 O O . GLY A 1 87 ? -16.029 -12.085 13.885 1.00 82.56 87 GLY A O 1
ATOM 672 N N . GLU A 1 88 ? -16.215 -14.321 14.044 1.00 80.88 88 GLU A N 1
ATOM 673 C CA . GLU A 1 88 ? -16.826 -14.307 15.374 1.00 80.88 88 GLU A CA 1
ATOM 674 C C . GLU A 1 88 ? -15.760 -14.003 16.433 1.00 80.88 88 GLU A C 1
ATOM 676 O O . GLU A 1 88 ? -14.852 -14.798 16.660 1.00 80.88 88 GLU A O 1
ATOM 681 N N . MET A 1 89 ? -15.825 -12.816 17.038 1.00 70.81 89 MET A N 1
ATOM 682 C CA . MET A 1 89 ? -14.810 -12.352 18.002 1.00 70.81 89 MET A CA 1
ATOM 683 C C . MET A 1 89 ? -15.180 -12.678 19.453 1.00 70.81 89 MET A C 1
ATOM 685 O O . MET A 1 89 ? -14.310 -12.720 20.319 1.00 70.81 89 MET A O 1
ATOM 689 N N . VAL A 1 90 ? -16.469 -12.895 19.711 1.00 69.75 90 VAL A N 1
ATOM 690 C CA . VAL A 1 90 ? -17.067 -13.303 20.989 1.00 69.75 90 VAL A CA 1
ATOM 691 C C . VAL A 1 90 ? -18.190 -14.281 20.645 1.00 69.75 90 VAL A C 1
ATOM 693 O O . VAL A 1 90 ? -18.777 -14.142 19.574 1.00 69.75 90 VAL A O 1
ATOM 696 N N . GLU A 1 91 ? -18.469 -15.259 21.513 1.00 67.88 91 GLU A N 1
ATOM 697 C CA . GLU A 1 91 ? -19.478 -16.319 21.325 1.00 67.88 91 GLU A CA 1
ATOM 698 C C . GLU A 1 91 ? -20.741 -15.805 20.591 1.00 67.88 91 GLU A C 1
ATOM 700 O O . GLU A 1 91 ? -21.525 -15.029 21.141 1.00 67.88 91 GLU A O 1
ATOM 705 N N . GLY A 1 92 ? -20.890 -16.178 19.309 1.00 68.50 92 GLY A N 1
ATOM 706 C CA . GLY A 1 92 ? -22.038 -15.852 18.447 1.00 68.50 92 GLY A CA 1
ATOM 707 C C . GLY A 1 92 ? -22.062 -14.463 17.785 1.00 68.50 92 GLY A C 1
ATOM 708 O O . GLY A 1 92 ? -23.076 -14.096 17.192 1.00 68.50 92 GLY A O 1
ATOM 709 N N . HIS A 1 93 ? -20.995 -13.663 17.881 1.00 74.81 93 HIS A N 1
ATOM 710 C CA . HIS A 1 93 ? -20.985 -12.272 17.415 1.00 74.81 93 HIS A CA 1
ATOM 711 C C . HIS A 1 93 ? -19.924 -12.007 16.345 1.00 74.81 93 HIS A C 1
ATOM 713 O O . HIS A 1 93 ? -18.724 -11.950 16.631 1.00 74.81 93 HIS A O 1
ATOM 719 N N . LEU A 1 94 ? -20.383 -11.745 15.117 1.00 79.81 94 LEU A N 1
ATOM 720 C CA . LEU A 1 94 ? -19.540 -11.312 14.002 1.00 79.81 94 LEU A CA 1
ATOM 721 C C . LEU A 1 94 ? -18.972 -9.906 14.249 1.00 79.81 94 LEU A C 1
ATOM 723 O O . LEU A 1 94 ? -19.705 -8.944 14.495 1.00 79.81 94 LEU A O 1
ATOM 727 N N . GLY A 1 95 ? -17.651 -9.790 14.145 1.00 83.69 95 GLY A N 1
ATOM 728 C CA . GLY A 1 95 ? -16.907 -8.538 14.179 1.00 83.69 95 GLY A CA 1
ATOM 729 C C . GLY A 1 95 ? -16.005 -8.389 12.956 1.00 83.69 95 GLY A C 1
ATOM 730 O O . GLY A 1 95 ? -15.618 -9.371 12.319 1.00 83.69 95 GLY A O 1
ATOM 731 N N . ALA A 1 96 ? -15.655 -7.146 12.631 1.00 85.12 96 ALA A N 1
ATOM 732 C CA . ALA A 1 96 ? -14.713 -6.819 11.566 1.00 85.12 96 ALA A CA 1
ATOM 733 C C . ALA A 1 96 ? -13.573 -5.949 12.112 1.00 85.12 96 ALA A C 1
ATOM 735 O O . ALA A 1 96 ? -13.798 -4.893 12.710 1.00 85.12 96 ALA A O 1
ATOM 736 N N . CYS A 1 97 ? -12.338 -6.399 11.900 1.00 84.81 97 CYS A N 1
ATOM 737 C CA . CYS A 1 97 ? -11.122 -5.672 12.241 1.00 84.81 97 CYS A CA 1
ATOM 738 C C . CYS A 1 97 ? -10.697 -4.790 11.072 1.00 84.81 97 CYS A C 1
ATOM 740 O O . CYS A 1 97 ? -10.456 -5.281 9.969 1.00 84.81 97 CYS A O 1
ATOM 742 N N . PHE A 1 98 ? -10.512 -3.507 11.346 1.00 86.69 98 PHE A N 1
ATOM 743 C CA . PHE A 1 98 ? -9.933 -2.539 10.426 1.00 86.69 98 PHE A CA 1
ATOM 744 C C . PHE A 1 98 ? -8.647 -1.958 11.014 1.00 86.69 98 PHE A C 1
ATOM 746 O O . PHE A 1 98 ? -8.389 -2.033 12.221 1.00 86.69 98 PHE A O 1
ATOM 753 N N . VAL A 1 99 ? -7.849 -1.300 10.170 1.00 83.38 99 VAL A N 1
ATOM 754 C CA . VAL A 1 99 ? -6.636 -0.613 10.638 1.00 83.38 99 VAL A CA 1
ATOM 755 C C . VAL A 1 99 ? -6.952 0.5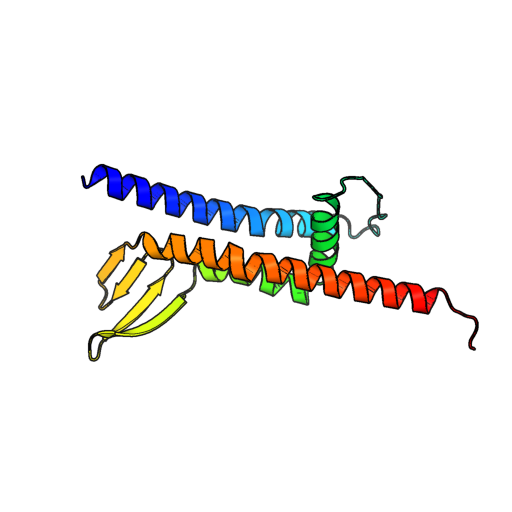38 11.600 1.00 83.38 99 VAL A C 1
ATOM 757 O O . VAL A 1 99 ? -6.151 0.851 12.476 1.00 83.38 99 VAL A O 1
ATOM 760 N N . TRP A 1 100 ? -8.136 1.149 11.483 1.00 80.62 100 TRP A N 1
ATOM 761 C CA . TRP A 1 100 ? -8.563 2.242 12.359 1.00 80.62 100 TRP A CA 1
ATOM 762 C C . TRP A 1 100 ? -9.263 1.785 13.642 1.00 80.62 100 TRP A C 1
ATOM 764 O O . TRP A 1 100 ? -9.476 2.607 14.535 1.00 80.62 100 TRP A O 1
ATOM 774 N N . GLY A 1 101 ? -9.602 0.505 13.765 1.00 82.25 101 GLY A N 1
ATOM 775 C CA . GLY A 1 101 ? -10.287 -0.027 14.935 1.00 82.25 101 GLY A CA 1
ATOM 776 C C . GLY A 1 101 ? -11.101 -1.269 14.618 1.00 82.25 101 GLY A C 1
ATOM 777 O O . GLY A 1 101 ? -11.128 -1.747 13.486 1.00 82.25 101 GLY A O 1
ATOM 778 N N . ILE A 1 102 ? -11.765 -1.791 15.637 1.00 84.81 102 ILE A N 1
ATOM 779 C CA . ILE A 1 102 ? -12.575 -3.002 15.531 1.00 84.81 102 ILE A CA 1
ATOM 780 C C . ILE A 1 102 ? -14.040 -2.598 15.642 1.00 84.81 102 ILE A C 1
ATOM 782 O O . ILE A 1 102 ? -14.411 -1.824 16.528 1.00 84.81 102 ILE A O 1
ATOM 786 N N . VAL A 1 103 ? -14.862 -3.105 14.729 1.00 83.69 103 VAL A N 1
ATOM 787 C CA . VAL A 1 103 ? -16.315 -2.951 14.778 1.00 83.69 103 VAL A CA 1
ATOM 788 C C . VAL A 1 103 ? -16.903 -4.260 15.285 1.00 83.69 103 VAL A C 1
ATOM 790 O O . VAL A 1 103 ? -16.786 -5.287 14.616 1.00 83.69 103 VAL A O 1
ATOM 793 N N . VAL A 1 104 ? -17.530 -4.220 16.460 1.00 82.56 104 VAL A N 1
ATOM 794 C CA . VAL A 1 104 ? -18.243 -5.360 17.057 1.00 82.56 104 VAL A CA 1
ATOM 795 C C . VAL A 1 104 ? -19.619 -4.880 17.490 1.00 82.56 104 VAL A C 1
ATOM 797 O O . VAL A 1 104 ? -19.729 -3.863 18.173 1.00 82.56 104 VAL A O 1
ATOM 800 N N . TYR A 1 105 ? -20.677 -5.590 17.090 1.00 74.75 105 TYR A N 1
ATOM 801 C CA . TYR A 1 105 ? -22.051 -5.292 17.521 1.00 74.75 105 TYR A CA 1
ATOM 802 C C . TYR A 1 105 ? -22.492 -3.829 17.272 1.00 74.75 105 TYR A C 1
ATOM 804 O O . TYR A 1 105 ? -23.138 -3.199 18.103 1.00 74.75 105 TYR A O 1
ATOM 812 N N . GLY A 1 106 ? -22.060 -3.224 16.158 1.00 72.62 106 GLY A N 1
ATOM 813 C CA . GLY A 1 106 ? -22.335 -1.809 15.852 1.00 72.62 106 GLY A CA 1
ATOM 814 C C . GLY A 1 106 ? -21.579 -0.796 16.725 1.00 72.62 106 GLY A C 1
ATOM 815 O O . GLY A 1 106 ? -21.687 0.408 16.498 1.00 72.62 106 GLY A O 1
ATOM 816 N N . THR A 1 107 ? -20.775 -1.256 17.687 1.00 76.62 107 THR A N 1
ATOM 817 C CA . THR A 1 107 ? -19.902 -0.411 18.504 1.00 76.62 107 THR A CA 1
ATOM 818 C C . THR A 1 107 ? -18.500 -0.349 17.905 1.00 76.62 107 THR A C 1
ATOM 820 O O . THR A 1 107 ? -17.938 -1.352 17.460 1.00 76.62 107 THR A O 1
ATOM 823 N N . PHE A 1 108 ? -17.940 0.860 17.858 1.00 79.81 108 PHE A N 1
ATOM 824 C CA . PHE A 1 108 ? -16.616 1.111 17.304 1.00 79.81 108 PHE A CA 1
ATOM 825 C C . PHE A 1 108 ? -15.586 1.240 18.423 1.00 79.81 108 PHE A C 1
ATOM 827 O O . PHE A 1 108 ? -15.643 2.178 19.223 1.00 79.81 108 PHE A O 1
ATOM 834 N N . LEU A 1 109 ? -14.625 0.319 18.456 1.00 78.69 109 LEU A N 1
ATOM 835 C CA . LEU A 1 109 ? -13.505 0.362 19.387 1.00 78.69 109 LEU A CA 1
ATOM 836 C C . LEU A 1 109 ? -12.261 0.902 18.664 1.00 78.69 109 LEU A C 1
ATOM 838 O O . LEU A 1 109 ? -11.655 0.182 17.862 1.00 78.69 109 LEU A O 1
ATOM 842 N N . PRO A 1 110 ? -11.849 2.159 18.930 1.00 73.06 110 PRO A N 1
ATOM 843 C CA . PRO A 1 110 ? -10.644 2.722 18.334 1.00 73.06 110 PRO A CA 1
ATOM 844 C C . PRO A 1 110 ? -9.401 2.014 18.884 1.00 73.06 110 PRO A C 1
ATOM 846 O O . PRO A 1 110 ? -9.108 2.077 20.079 1.00 73.06 110 PRO A O 1
ATOM 849 N N . GLY A 1 111 ? -8.651 1.361 17.997 1.00 73.00 111 GLY A N 1
ATOM 850 C CA . GLY A 1 111 ? -7.432 0.627 18.333 1.00 73.00 111 GLY A CA 1
ATOM 851 C C . GLY A 1 111 ? -6.189 1.293 17.746 1.00 73.00 111 GLY A C 1
ATOM 852 O O . GLY A 1 111 ? -6.142 1.590 16.558 1.00 73.00 111 GLY A O 1
ATOM 853 N N . GLY A 1 112 ? -5.159 1.519 18.568 1.00 74.56 112 GLY A N 1
ATOM 854 C CA . GLY A 1 112 ? -3.846 1.994 18.100 1.00 74.56 112 GLY A CA 1
ATOM 855 C C . GLY A 1 112 ? -2.933 0.877 17.584 1.00 74.56 112 GLY A C 1
ATOM 856 O O . GLY A 1 112 ? -2.085 1.114 16.727 1.00 74.56 112 GLY A O 1
ATOM 857 N N . LEU A 1 113 ? -3.116 -0.345 18.092 1.00 78.12 113 LEU A N 1
ATOM 858 C CA . LEU A 1 113 ? -2.252 -1.491 17.796 1.00 78.12 113 LEU A CA 1
ATOM 859 C C . LEU A 1 113 ? -2.367 -1.952 16.339 1.00 78.12 113 LEU A C 1
ATOM 861 O O . LEU A 1 113 ? -1.365 -2.343 15.751 1.00 78.12 113 LEU A O 1
ATOM 865 N N . SER A 1 114 ? -3.549 -1.848 15.729 1.00 85.69 114 SER A N 1
ATOM 866 C CA . SER A 1 114 ? -3.767 -2.227 14.328 1.00 85.69 114 SER A CA 1
ATOM 867 C C . SER A 1 114 ? -2.878 -1.431 13.363 1.00 85.69 114 SER A C 1
ATOM 869 O O . SER A 1 114 ? -2.319 -2.006 12.431 1.00 85.69 114 SER A O 1
ATOM 871 N N . TYR A 1 115 ? -2.645 -0.137 13.632 1.00 84.38 115 TYR A N 1
ATOM 872 C CA . TYR A 1 115 ? -1.686 0.668 12.863 1.00 84.38 115 TYR A CA 1
ATOM 873 C C . TYR A 1 115 ? -0.263 0.116 12.969 1.00 84.38 115 TYR A C 1
ATOM 875 O O . TYR A 1 115 ? 0.443 0.044 11.966 1.00 84.38 115 TYR A O 1
ATOM 883 N N . PHE A 1 116 ? 0.154 -0.301 14.168 1.00 85.44 116 PHE A N 1
ATOM 884 C CA . PHE A 1 116 ? 1.469 -0.905 14.371 1.00 85.44 116 PHE A CA 1
ATOM 885 C C . PHE A 1 116 ? 1.619 -2.203 13.575 1.00 85.44 116 PHE A C 1
ATOM 887 O O . PHE A 1 116 ? 2.573 -2.335 12.811 1.00 85.44 116 PHE A O 1
ATOM 894 N N . TYR A 1 117 ? 0.640 -3.106 13.663 1.00 87.25 117 TYR A N 1
ATOM 895 C CA . TYR A 1 117 ? 0.631 -4.333 12.863 1.00 87.25 117 TYR A CA 1
ATOM 896 C C . TYR A 1 117 ? 0.708 -4.051 11.358 1.00 87.25 117 TYR A C 1
ATOM 898 O O . TYR A 1 117 ? 1.447 -4.730 10.650 1.00 87.25 117 TYR A O 1
ATOM 906 N N . GLY A 1 118 ? 0.023 -3.013 10.871 1.00 88.25 118 GLY A N 1
ATOM 907 C CA . GLY A 1 118 ? 0.074 -2.614 9.461 1.00 88.25 118 GLY A CA 1
ATOM 908 C C . GLY A 1 118 ? 1.441 -2.133 9.020 1.00 88.25 118 GLY A C 1
ATOM 909 O O . GLY A 1 118 ? 1.910 -2.507 7.948 1.00 88.25 118 GLY A O 1
ATOM 910 N N . MET A 1 119 ? 2.115 -1.351 9.863 1.00 87.81 119 MET A N 1
ATOM 911 C CA . MET A 1 119 ? 3.487 -0.924 9.594 1.00 87.81 119 MET A CA 1
ATOM 912 C C . MET A 1 119 ? 4.441 -2.118 9.540 1.00 87.81 119 MET A C 1
ATOM 914 O O . MET A 1 119 ? 5.251 -2.203 8.617 1.00 87.81 119 MET A O 1
ATOM 918 N N . VAL A 1 120 ? 4.314 -3.068 10.474 1.00 90.12 120 VAL A N 1
ATOM 919 C CA . VAL A 1 120 ? 5.124 -4.295 10.461 1.00 90.12 120 VAL A CA 1
ATOM 920 C C . VAL A 1 120 ? 4.831 -5.132 9.215 1.00 90.12 120 VAL A C 1
ATOM 922 O O . VAL A 1 120 ? 5.767 -5.594 8.569 1.00 90.12 120 VAL A O 1
ATOM 925 N N . PHE A 1 121 ? 3.563 -5.280 8.825 1.00 90.94 121 PHE A N 1
ATOM 926 C CA . PHE A 1 121 ? 3.181 -6.009 7.614 1.00 90.94 121 PHE A CA 1
ATOM 927 C C . PHE A 1 121 ? 3.761 -5.364 6.349 1.00 90.94 121 PHE A C 1
ATOM 929 O O . PHE A 1 121 ? 4.314 -6.054 5.493 1.00 90.94 121 PHE A O 1
ATOM 936 N N . ILE A 1 122 ? 3.699 -4.035 6.228 1.00 89.19 122 ILE A N 1
ATOM 937 C CA . ILE A 1 122 ? 4.305 -3.334 5.090 1.00 89.19 122 ILE A CA 1
ATOM 938 C C . ILE A 1 122 ? 5.829 -3.546 5.087 1.00 89.19 122 ILE A C 1
ATOM 940 O O . ILE A 1 122 ? 6.407 -3.873 4.050 1.00 89.19 122 ILE A O 1
ATOM 944 N N . ALA A 1 123 ? 6.486 -3.436 6.241 1.00 88.44 123 ALA A N 1
ATOM 945 C CA . ALA A 1 123 ? 7.932 -3.616 6.339 1.00 88.44 123 ALA A CA 1
ATOM 946 C C . ALA A 1 123 ? 8.388 -5.055 6.028 1.00 88.44 123 ALA A C 1
ATOM 948 O O . ALA A 1 123 ? 9.386 -5.241 5.337 1.00 88.44 123 ALA A O 1
ATOM 949 N N . MET A 1 124 ? 7.663 -6.065 6.515 1.00 89.44 124 MET A N 1
ATOM 950 C CA . MET A 1 124 ? 8.072 -7.473 6.436 1.00 89.44 124 MET A CA 1
ATOM 951 C C . MET A 1 124 ? 7.518 -8.215 5.222 1.00 89.44 124 MET A C 1
ATOM 953 O O . MET A 1 124 ? 8.133 -9.171 4.765 1.00 89.44 124 MET A O 1
ATOM 957 N N . CYS A 1 125 ? 6.367 -7.809 4.690 1.00 89.31 125 CYS A N 1
ATOM 958 C CA . CYS A 1 125 ? 5.726 -8.504 3.574 1.00 89.31 125 CYS A CA 1
ATOM 959 C C . CYS A 1 125 ? 5.769 -7.668 2.296 1.00 89.31 125 CYS A C 1
ATOM 961 O O . CYS A 1 125 ? 6.211 -8.163 1.260 1.00 89.31 125 CYS A O 1
ATOM 963 N N . TYR A 1 126 ? 5.364 -6.396 2.357 1.00 89.44 126 TYR A N 1
ATOM 964 C CA . TYR A 1 126 ? 5.299 -5.557 1.157 1.00 89.44 126 TYR A CA 1
ATOM 965 C C . TYR A 1 126 ? 6.692 -5.221 0.610 1.00 89.44 126 TYR A C 1
ATOM 967 O O . TYR A 1 126 ? 6.946 -5.446 -0.572 1.00 89.44 126 TYR A O 1
ATOM 975 N N . VAL A 1 127 ? 7.622 -4.751 1.451 1.00 86.94 127 VAL A N 1
ATOM 976 C CA . VAL A 1 127 ? 8.981 -4.393 0.995 1.00 86.94 127 VAL A CA 1
ATOM 977 C C . VAL A 1 127 ? 9.712 -5.593 0.368 1.00 86.94 127 VAL A C 1
ATOM 979 O O . VAL A 1 127 ? 10.209 -5.447 -0.753 1.00 86.94 127 VAL A O 1
ATOM 982 N N . PRO A 1 128 ? 9.743 -6.793 0.984 1.00 88.00 128 PRO A N 1
ATOM 983 C CA . PRO A 1 128 ? 10.370 -7.952 0.354 1.00 88.00 128 PRO A CA 1
ATOM 984 C C . PRO A 1 128 ? 9.676 -8.380 -0.935 1.00 88.00 128 PRO A C 1
ATOM 986 O O . PRO A 1 128 ? 10.361 -8.723 -1.894 1.00 88.00 128 PRO A O 1
ATOM 989 N N . LEU A 1 129 ? 8.344 -8.295 -1.008 1.00 88.19 129 LEU A N 1
ATOM 990 C CA . LEU A 1 129 ? 7.595 -8.605 -2.225 1.00 88.19 129 LEU A CA 1
ATOM 991 C C . LEU A 1 129 ? 7.997 -7.675 -3.379 1.00 88.19 129 LEU A C 1
ATOM 993 O O . LEU A 1 129 ? 8.307 -8.161 -4.468 1.00 88.19 129 LEU A O 1
ATOM 997 N N . VAL A 1 130 ? 8.079 -6.360 -3.145 1.00 87.00 130 VAL A N 1
ATOM 998 C CA . VAL A 1 130 ? 8.544 -5.383 -4.150 1.00 87.00 130 VAL A CA 1
ATOM 999 C C . VAL A 1 130 ? 9.967 -5.718 -4.615 1.00 87.00 130 VAL A C 1
ATOM 1001 O O . VAL A 1 130 ? 10.239 -5.734 -5.818 1.00 87.00 130 VAL A O 1
ATOM 1004 N N . CYS A 1 131 ? 10.867 -6.040 -3.681 1.00 85.06 131 CYS A N 1
ATOM 1005 C CA . CYS A 1 131 ? 12.244 -6.426 -3.990 1.00 85.06 131 CYS A CA 1
ATOM 1006 C C . CYS A 1 131 ? 12.316 -7.721 -4.816 1.00 85.06 131 CYS A C 1
ATOM 1008 O O . CYS A 1 131 ? 12.982 -7.751 -5.851 1.00 85.06 131 CYS A O 1
ATOM 1010 N N . CYS A 1 132 ? 11.607 -8.776 -4.410 1.00 87.62 132 CYS A N 1
ATOM 1011 C CA . CYS A 1 132 ? 11.574 -10.058 -5.114 1.00 87.62 132 CYS A CA 1
ATOM 1012 C C . CYS A 1 132 ? 11.010 -9.915 -6.534 1.00 87.62 132 CYS A C 1
ATOM 1014 O O . CYS A 1 132 ? 11.588 -10.452 -7.486 1.00 87.62 132 CYS A O 1
ATOM 1016 N N . LEU A 1 133 ? 9.921 -9.162 -6.709 1.00 86.38 133 LEU A N 1
ATOM 1017 C CA . LEU A 1 133 ? 9.362 -8.889 -8.034 1.00 86.38 133 LEU A CA 1
ATOM 1018 C C . LEU A 1 133 ? 10.329 -8.065 -8.898 1.00 86.38 133 LEU A C 1
ATOM 1020 O O . LEU A 1 133 ? 10.541 -8.385 -10.068 1.00 86.38 133 LEU A O 1
ATOM 1024 N N . GLY A 1 134 ? 10.993 -7.065 -8.315 1.00 84.50 134 GLY A N 1
ATOM 1025 C CA . GLY A 1 134 ? 12.050 -6.311 -8.991 1.00 84.50 134 GLY A CA 1
ATOM 1026 C C . GLY A 1 134 ? 13.193 -7.210 -9.477 1.00 84.50 134 GLY A C 1
ATOM 1027 O O . GLY A 1 134 ? 13.575 -7.158 -10.648 1.00 84.50 134 GLY A O 1
ATOM 1028 N N . CYS A 1 135 ? 13.698 -8.096 -8.613 1.00 83.44 135 CYS A N 1
ATOM 1029 C CA . CYS A 1 135 ? 14.773 -9.032 -8.949 1.00 83.44 135 CYS A CA 1
ATOM 1030 C C . CY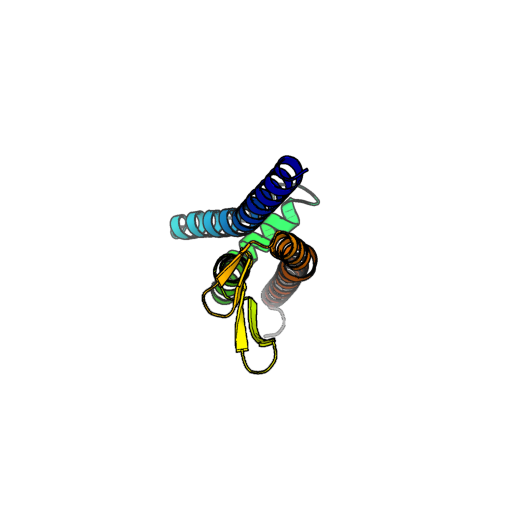S A 1 135 ? 14.371 -10.046 -10.031 1.00 83.44 135 CYS A C 1
ATOM 1032 O O . CYS A 1 135 ? 15.161 -10.326 -10.938 1.00 83.44 135 CYS A O 1
ATOM 1034 N N . THR A 1 136 ? 13.159 -10.602 -9.960 1.00 85.31 136 THR A N 1
ATOM 1035 C CA . THR A 1 136 ? 12.666 -11.575 -10.952 1.00 85.31 136 THR A CA 1
ATOM 1036 C C . THR A 1 136 ? 12.462 -10.930 -12.322 1.00 85.31 136 THR A C 1
ATOM 1038 O O . THR A 1 136 ? 12.913 -11.488 -13.327 1.00 85.31 136 THR A O 1
ATOM 1041 N N . LEU A 1 137 ? 11.886 -9.723 -12.378 1.00 84.88 137 LEU A N 1
ATOM 1042 C CA . LEU A 1 137 ? 11.772 -8.954 -13.620 1.00 84.88 137 LEU A CA 1
ATOM 1043 C C . LEU A 1 137 ? 13.138 -8.592 -14.200 1.00 84.88 137 LEU A C 1
ATOM 1045 O O . LEU A 1 137 ? 13.351 -8.726 -15.408 1.00 84.88 137 LEU A O 1
ATOM 1049 N N . TRP A 1 138 ? 14.075 -8.166 -13.352 1.00 80.75 138 TRP A N 1
ATOM 1050 C CA . TRP A 1 138 ? 15.433 -7.843 -13.776 1.00 80.75 138 TRP A CA 1
ATOM 1051 C C . TRP A 1 138 ? 16.121 -9.049 -14.425 1.00 80.75 138 TRP A C 1
ATOM 1053 O O . TRP A 1 138 ? 16.631 -8.941 -15.544 1.00 80.75 138 TRP A O 1
ATOM 1063 N N . ARG A 1 139 ? 16.059 -10.219 -13.774 1.00 81.94 139 ARG A N 1
ATOM 1064 C CA . ARG A 1 139 ? 16.623 -11.470 -14.301 1.00 81.94 139 ARG A CA 1
ATOM 1065 C C . ARG A 1 139 ? 15.973 -11.868 -15.628 1.00 81.94 139 ARG A C 1
ATOM 1067 O O . ARG A 1 139 ? 16.680 -12.203 -16.577 1.00 81.94 139 ARG A O 1
ATOM 1074 N N . ARG A 1 140 ? 14.642 -11.774 -15.732 1.00 84.06 140 ARG A N 1
ATOM 1075 C CA . ARG A 1 140 ? 13.914 -12.087 -16.972 1.00 84.06 140 ARG A CA 1
ATOM 1076 C C . ARG A 1 140 ? 14.321 -11.160 -18.119 1.00 84.06 140 ARG A C 1
ATOM 1078 O O . ARG A 1 140 ? 14.526 -11.623 -19.238 1.00 84.06 140 ARG A O 1
ATOM 1085 N N . ARG A 1 141 ? 14.501 -9.865 -17.848 1.00 81.12 141 ARG A N 1
ATOM 1086 C CA . ARG A 1 141 ? 14.942 -8.891 -18.858 1.00 81.12 141 ARG A CA 1
ATOM 1087 C C . ARG A 1 141 ? 16.377 -9.147 -19.324 1.00 81.12 141 ARG A C 1
ATOM 1089 O O . ARG A 1 141 ? 16.661 -8.965 -20.504 1.00 81.12 141 ARG A O 1
ATOM 1096 N N . GLN A 1 142 ? 17.270 -9.573 -18.429 1.00 80.94 142 GLN A N 1
ATOM 1097 C CA . GLN A 1 142 ? 18.628 -9.985 -18.802 1.00 80.94 142 GLN A CA 1
ATOM 1098 C C . GLN A 1 142 ? 18.622 -11.238 -19.688 1.00 80.94 142 GLN A C 1
ATOM 1100 O O . GLN A 1 142 ? 19.303 -11.243 -20.709 1.00 80.94 142 GLN A O 1
ATOM 1105 N N . ALA A 1 143 ? 17.813 -12.250 -19.355 1.00 84.06 143 ALA A N 1
ATOM 1106 C CA . ALA A 1 143 ? 17.689 -13.470 -20.157 1.00 84.06 143 ALA A CA 1
ATOM 1107 C C . ALA A 1 143 ? 17.179 -13.185 -21.581 1.00 84.06 143 ALA A C 1
ATOM 1109 O O . ALA A 1 143 ? 17.750 -13.679 -22.550 1.00 84.06 143 ALA A O 1
ATOM 1110 N N . LEU A 1 144 ? 16.160 -12.327 -21.722 1.00 83.25 144 LEU A N 1
ATOM 1111 C CA . LEU A 1 144 ? 15.646 -11.918 -23.035 1.00 83.25 144 LEU A CA 1
ATOM 1112 C C . LEU A 1 144 ? 16.700 -11.167 -23.863 1.00 83.25 144 LEU A C 1
ATOM 1114 O O . LEU A 1 144 ? 16.843 -11.434 -25.051 1.00 83.25 144 LEU A O 1
ATOM 1118 N N . ARG A 1 145 ? 17.475 -10.272 -23.233 1.00 78.31 145 ARG A N 1
ATOM 1119 C CA . ARG A 1 145 ? 18.565 -9.542 -23.905 1.00 78.31 145 ARG A CA 1
ATOM 1120 C C . ARG A 1 145 ? 19.698 -10.462 -24.366 1.00 78.31 145 ARG A C 1
ATOM 1122 O O . ARG A 1 145 ? 20.234 -10.255 -25.449 1.00 78.31 145 ARG A O 1
ATOM 1129 N N . ALA A 1 146 ? 20.050 -11.465 -23.561 1.00 78.94 146 ALA A N 1
ATOM 1130 C CA . ALA A 1 146 ? 21.059 -12.458 -23.923 1.00 78.94 146 ALA A CA 1
ATOM 1131 C C . ALA A 1 146 ? 20.602 -13.333 -25.103 1.00 78.94 146 ALA A C 1
ATOM 1133 O O . ALA A 1 146 ? 21.400 -13.607 -25.994 1.00 78.94 146 ALA A O 1
ATOM 1134 N N . GLY A 1 147 ? 19.315 -13.701 -25.156 1.00 76.44 147 GLY A N 1
ATOM 1135 C CA . GLY A 1 147 ? 18.736 -14.439 -26.284 1.00 76.44 147 GLY A CA 1
ATOM 1136 C C . GLY A 1 147 ? 18.752 -13.652 -27.598 1.00 76.44 147 GLY A C 1
ATOM 1137 O O . GLY A 1 147 ? 19.099 -14.204 -28.633 1.00 76.44 147 GLY A O 1
ATOM 1138 N N . THR A 1 148 ? 18.464 -12.347 -27.566 1.00 68.00 148 THR A N 1
ATOM 1139 C CA . THR A 1 148 ? 18.535 -11.490 -28.768 1.00 68.00 148 THR A CA 1
ATOM 1140 C C . THR A 1 148 ? 19.962 -11.193 -29.238 1.00 68.00 148 THR A C 1
ATOM 1142 O O . THR A 1 148 ? 20.157 -10.855 -30.399 1.00 68.00 148 THR A O 1
ATOM 1145 N N . ALA A 1 149 ? 20.959 -11.296 -28.353 1.00 61.84 149 ALA A N 1
ATOM 1146 C CA . ALA A 1 149 ? 22.362 -11.020 -28.671 1.00 61.84 149 ALA A CA 1
ATOM 1147 C C . ALA A 1 149 ? 23.110 -12.227 -29.265 1.00 61.84 149 ALA A C 1
ATOM 1149 O O . ALA A 1 149 ? 24.247 -12.067 -29.704 1.00 61.84 149 ALA A O 1
ATOM 1150 N N . ASN A 1 150 ? 22.493 -13.414 -29.300 1.00 54.78 150 ASN A N 1
ATOM 1151 C CA . ASN A 1 150 ? 23.072 -14.611 -29.905 1.00 54.78 150 ASN A CA 1
ATOM 1152 C C . ASN A 1 150 ? 22.286 -15.045 -31.161 1.00 54.78 150 ASN A C 1
ATOM 1154 O O . ASN A 1 150 ? 21.507 -15.994 -31.087 1.00 54.78 150 ASN A O 1
ATOM 1158 N N . PRO A 1 151 ? 22.465 -14.378 -32.317 1.00 54.69 151 PRO A N 1
ATOM 1159 C CA . PRO A 1 151 ? 21.847 -14.788 -33.578 1.00 54.69 151 PRO A CA 1
ATOM 1160 C C . PRO A 1 151 ? 22.586 -15.948 -34.282 1.00 54.69 151 PRO A C 1
ATOM 1162 O O . PRO A 1 151 ? 22.266 -16.258 -35.419 1.00 54.69 151 PRO A O 1
ATOM 1165 N N . ALA A 1 152 ? 23.583 -16.591 -33.660 1.00 56.94 152 ALA A N 1
ATOM 1166 C CA . ALA A 1 152 ? 24.474 -17.544 -34.340 1.00 56.94 152 ALA A CA 1
ATOM 1167 C C . ALA A 1 152 ? 23.976 -19.008 -34.381 1.00 56.94 152 ALA A C 1
ATOM 1169 O O . ALA A 1 152 ? 24.763 -19.911 -34.657 1.00 56.94 152 ALA A O 1
ATOM 1170 N N . VAL A 1 153 ? 22.694 -19.268 -34.111 1.00 58.97 153 VAL A N 1
ATOM 1171 C CA . VAL A 1 153 ? 22.087 -20.603 -34.271 1.00 58.97 153 VAL A CA 1
ATOM 1172 C C . VAL A 1 153 ? 20.776 -20.469 -35.046 1.00 58.97 153 VAL A C 1
ATOM 1174 O O . VAL A 1 153 ? 19.688 -20.577 -34.485 1.00 58.97 153 VAL A O 1
ATOM 1177 N N . SER A 1 154 ? 20.892 -20.179 -36.338 1.00 46.84 154 SER A N 1
ATOM 1178 C CA . SER A 1 154 ? 19.831 -20.349 -37.337 1.00 46.84 154 SER A CA 1
ATOM 1179 C C . SER A 1 154 ? 20.459 -20.630 -38.688 1.00 46.84 154 SER A C 1
ATOM 1181 O O . SER A 1 154 ? 21.317 -19.804 -39.075 1.00 46.84 154 SER A O 1
#

Foldseek 3Di:
DVVVVVVLLVVLVVVLVVVLCVQQVVLVVLLVVVVVVVVDDPDPDCDDDPPVSLLNQLSNLQSVDVVSSVCLNVVSVCLQPPFPDWDDPDVPWIKTDHLQAIQTPNDTDGDSVSSVVSVVCCVPPSVVVSVVSSVVSVVVVVVVVVVVVDPPPD